Protein AF-A0A8T1DD23-F1 (afdb_monomer)

Radius of gyration: 17.86 Å; Cα contacts (8 Å, |Δi|>4): 50; chains: 1; bounding box: 40×32×49 Å

pLDDT: mean 70.36, std 12.45, range [44.94, 89.19]

Solvent-accessible surface area (backbone atoms only — not comparable to full-atom values): 6895 Å² total; per-residue (Å²): 105,72,68,57,53,51,51,52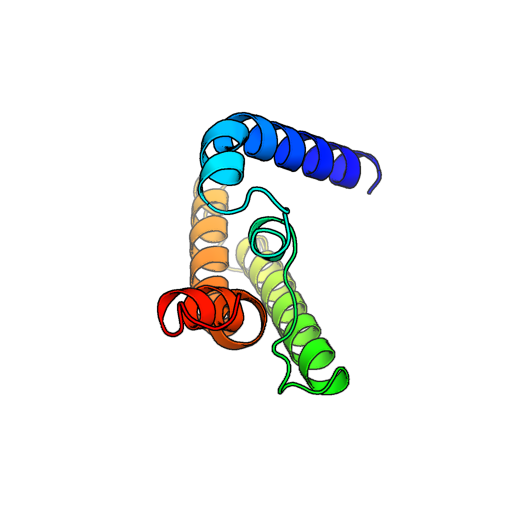,51,52,51,53,49,53,53,47,63,73,41,41,72,57,44,56,69,78,35,78,85,62,78,73,64,54,65,81,80,42,78,58,75,51,94,89,55,54,71,67,57,54,49,50,53,51,51,51,52,51,51,53,50,54,51,51,51,48,55,55,67,29,80,88,49,82,48,57,50,96,80,39,46,65,58,52,49,53,52,50,53,51,53,50,45,71,73,47,29,67,74,46,63,48,49,66,68,53,47,54,75,74,44,82,84,80,120

Mean predicted aligned error: 11.53 Å

Organism: NCBI:txid29920

Sequence (115 aa):
MISQLLGAFCGAFVIYVMQYQNLNVIDPHREITQSSFSTYPSDNISNYTAFYTEFIGTAMLVLSIYAITDQRNRPAGPVGSPFAFCLMIMALGMAFGMNTGLHNAQLLLLDPDRG

Nearest PDB structures (foldseek):
  1ldf-assembly1_A  TM=8.592E-01  e=2.157E-03  Escherichia coli
  5c5x-assembly1_A  TM=7.527E-01  e=2.060E-01  Homo sapiens
  3gd8-assembly1_A  TM=7.132E-01  e=1.063E+00  Homo sapiens

Foldseek 3Di:
DVVVVVVLVVVLVVVCVVCVVVCCVVPVPNPQCVLVSDWAFDPPDDPVRLVVLVVVLVVQLVVQLCLQPDPVRPHCPPVCSVVSNVVSVVVSCVVRVCGTRPPSVVVCVVCVPPD

InterPro domains:
  IP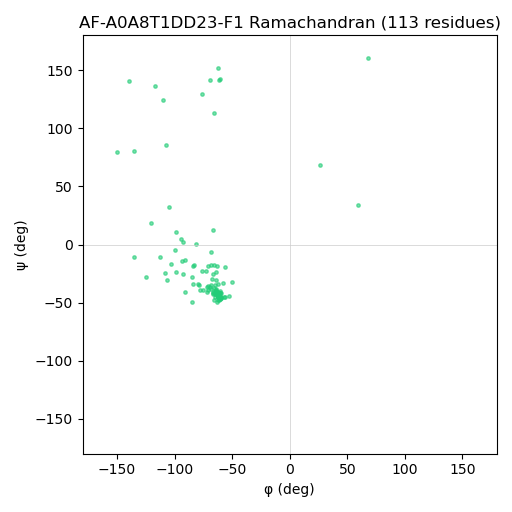R000425 Major intrinsic protein [PF00230] (1-101)
  IPR023271 Aquaporin-like [G3DSA:1.20.1080.10] (1-104)
  IPR023271 Aquaporin-like [SSF81338] (2-102)
  IPR050363 Major Intrinsic Protein/Aquaporin [PTHR43829] (1-102)

Structure (mmCIF, N/CA/C/O backbone):
data_AF-A0A8T1DD23-F1
#
_entry.id   AF-A0A8T1DD23-F1
#
loop_
_atom_site.group_PDB
_atom_site.id
_atom_site.type_symbol
_atom_site.label_atom_id
_atom_site.label_alt_id
_atom_site.label_comp_id
_atom_site.label_asym_id
_atom_site.label_entity_id
_atom_site.label_seq_id
_atom_site.pdbx_PDB_ins_code
_atom_site.Cartn_x
_atom_site.Cartn_y
_atom_site.Cartn_z
_atom_site.occupancy
_atom_site.B_iso_or_equiv
_atom_site.auth_seq_id
_atom_site.auth_comp_id
_atom_site.auth_asym_id
_atom_site.auth_atom_id
_atom_site.pdbx_PDB_model_num
ATOM 1 N N . MET A 1 1 ? -12.966 -6.552 -2.652 1.00 81.12 1 MET A N 1
ATOM 2 C CA . MET A 1 1 ? -11.956 -7.129 -3.564 1.00 81.12 1 MET A CA 1
ATOM 3 C C . MET A 1 1 ? -12.015 -6.507 -4.948 1.00 81.12 1 MET A C 1
ATOM 5 O O . MET A 1 1 ? -11.063 -5.831 -5.294 1.00 81.12 1 MET A O 1
ATOM 9 N N . ILE A 1 2 ? -13.122 -6.608 -5.697 1.00 84.56 2 ILE A N 1
ATOM 10 C CA . ILE A 1 2 ? -13.218 -5.999 -7.045 1.00 84.56 2 ILE A CA 1
ATOM 11 C C . I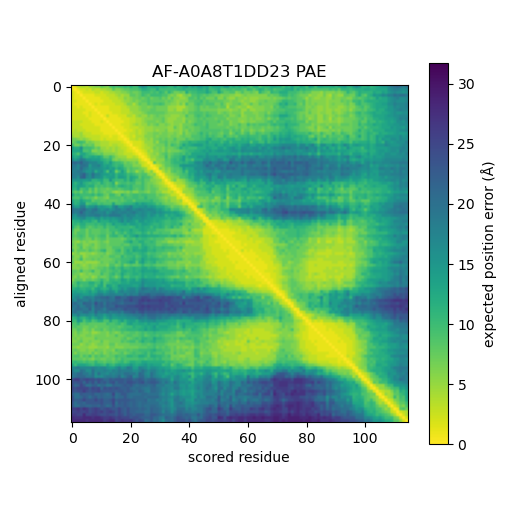LE A 1 2 ? -12.958 -4.479 -7.018 1.00 84.56 2 ILE A C 1
ATOM 13 O O . ILE A 1 2 ? -12.161 -3.981 -7.802 1.00 84.56 2 ILE A O 1
ATOM 17 N N . SER A 1 3 ? -13.540 -3.745 -6.063 1.00 86.31 3 SER A N 1
ATOM 18 C CA . SER A 1 3 ? -13.302 -2.299 -5.906 1.00 86.31 3 SER A CA 1
ATOM 19 C C . SER A 1 3 ? -11.860 -1.935 -5.528 1.00 86.31 3 SER A C 1
ATOM 21 O O . SER A 1 3 ? -11.353 -0.913 -5.974 1.00 86.31 3 SER A O 1
ATOM 23 N N . GLN A 1 4 ? -11.186 -2.770 -4.732 1.00 84.69 4 GLN A N 1
ATOM 24 C CA . GLN A 1 4 ? -9.785 -2.566 -4.347 1.00 84.69 4 GLN A CA 1
ATOM 25 C C . GLN A 1 4 ? -8.848 -2.836 -5.525 1.00 84.69 4 GLN A C 1
ATOM 27 O O . GLN A 1 4 ? -7.933 -2.056 -5.761 1.00 84.69 4 GLN A O 1
ATOM 32 N N . LEU A 1 5 ? -9.126 -3.891 -6.299 1.00 88.44 5 LEU A N 1
ATOM 33 C CA . LEU A 1 5 ? -8.389 -4.210 -7.518 1.00 88.44 5 LEU A CA 1
ATOM 34 C C . LEU A 1 5 ? -8.509 -3.073 -8.541 1.00 88.44 5 LEU A C 1
ATOM 36 O O . LEU A 1 5 ? -7.504 -2.622 -9.080 1.00 88.44 5 LEU A O 1
ATOM 40 N N . LEU A 1 6 ? -9.727 -2.569 -8.762 1.00 87.25 6 LEU A N 1
ATOM 41 C CA . LEU A 1 6 ? -9.967 -1.442 -9.665 1.00 87.25 6 LEU A CA 1
ATOM 42 C C . LEU A 1 6 ? -9.281 -0.162 -9.175 1.00 87.25 6 LEU A C 1
ATOM 44 O O . LEU A 1 6 ? -8.661 0.535 -9.970 1.00 87.25 6 LEU A O 1
ATOM 48 N N . GLY A 1 7 ? -9.337 0.128 -7.872 1.00 85.88 7 GLY A N 1
ATOM 49 C CA . GLY A 1 7 ? -8.638 1.271 -7.283 1.00 85.88 7 GLY A CA 1
ATOM 50 C C . GLY A 1 7 ? -7.119 1.190 -7.461 1.00 85.88 7 GLY A C 1
ATOM 51 O O . GLY A 1 7 ? -6.502 2.167 -7.880 1.00 85.88 7 GLY A O 1
ATOM 52 N N . ALA A 1 8 ? -6.527 0.018 -7.212 1.00 83.88 8 ALA A N 1
ATOM 53 C CA . ALA A 1 8 ? -5.100 -0.220 -7.416 1.00 83.88 8 ALA A CA 1
ATOM 54 C C . ALA A 1 8 ? -4.702 -0.078 -8.894 1.00 83.88 8 ALA A C 1
ATOM 56 O O . ALA A 1 8 ? -3.707 0.575 -9.201 1.00 83.88 8 ALA A O 1
ATOM 57 N N . PHE A 1 9 ? -5.508 -0.618 -9.812 1.00 85.44 9 PHE A N 1
ATOM 58 C CA . PHE A 1 9 ? -5.257 -0.526 -11.251 1.00 85.44 9 PHE A CA 1
ATOM 59 C C . PHE A 1 9 ? -5.335 0.919 -11.762 1.00 85.44 9 PHE A C 1
ATOM 61 O O . PHE A 1 9 ? -4.445 1.377 -12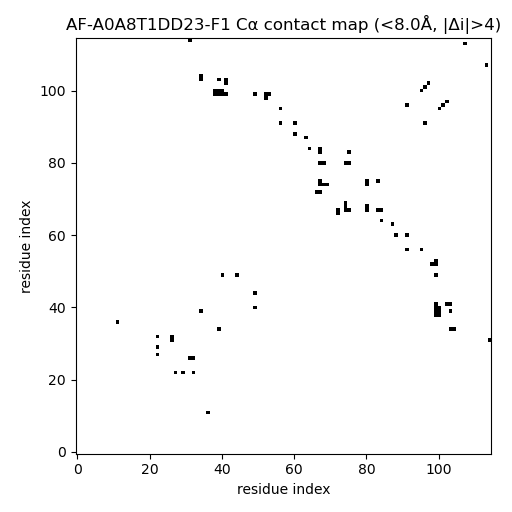.476 1.00 85.44 9 PHE A O 1
ATOM 68 N N . CYS A 1 10 ? -6.357 1.672 -11.344 1.00 89.19 10 CYS A N 1
ATOM 69 C CA . CYS A 1 10 ? -6.479 3.091 -11.672 1.00 89.19 10 CYS A CA 1
ATOM 70 C C . CYS A 1 10 ? -5.316 3.911 -11.093 1.00 89.19 10 CYS A C 1
ATOM 72 O O . CYS A 1 10 ? -4.768 4.763 -11.788 1.00 89.19 10 CYS A O 1
ATOM 74 N N . GLY A 1 11 ? -4.905 3.641 -9.848 1.00 83.19 11 GLY A N 1
ATOM 75 C CA . GLY A 1 11 ? -3.750 4.293 -9.227 1.00 83.19 11 GLY A CA 1
ATOM 76 C C . GLY A 1 11 ? -2.452 4.032 -9.995 1.00 83.19 11 GLY A C 1
ATOM 77 O O . GLY A 1 11 ? -1.730 4.974 -10.320 1.00 83.19 11 GLY A O 1
ATOM 78 N N . ALA A 1 12 ? -2.198 2.775 -10.367 1.00 81.12 12 ALA A N 1
ATOM 79 C CA . ALA A 1 12 ? -1.045 2.400 -11.182 1.00 81.12 12 ALA A CA 1
ATOM 80 C C . ALA A 1 12 ? -1.054 3.097 -12.554 1.00 81.12 12 ALA A C 1
ATOM 82 O O . ALA A 1 12 ? -0.021 3.602 -12.993 1.00 81.12 12 ALA A O 1
ATOM 83 N N . PHE A 1 13 ? -2.219 3.193 -13.205 1.00 84.69 13 PHE A N 1
ATOM 84 C CA . PHE A 1 13 ? -2.365 3.891 -14.484 1.00 84.69 13 PHE A CA 1
ATOM 85 C C . PHE A 1 13 ? -2.025 5.386 -14.384 1.00 84.69 13 PHE A C 1
ATOM 87 O O . PHE A 1 13 ? -1.325 5.918 -15.243 1.00 84.69 13 PHE A O 1
ATOM 94 N N . VAL 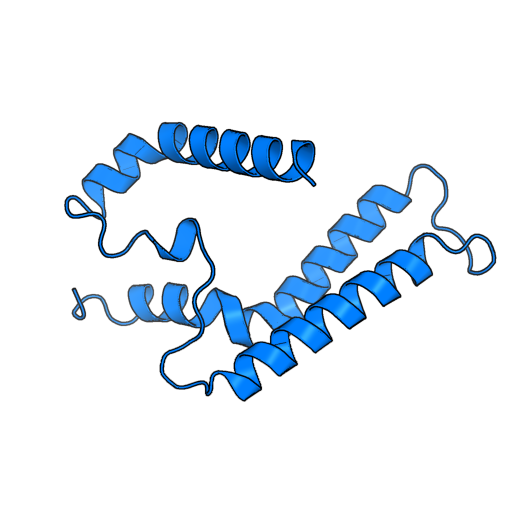A 1 14 ? -2.462 6.068 -13.321 1.00 86.50 14 VAL A N 1
ATOM 95 C CA . VAL A 1 14 ? -2.151 7.493 -13.106 1.00 86.50 14 VAL A CA 1
ATOM 96 C C . VAL A 1 14 ? -0.646 7.715 -12.944 1.00 86.50 14 VAL A C 1
ATOM 98 O O . VAL A 1 14 ? -0.089 8.607 -13.586 1.00 86.50 14 VAL A O 1
ATOM 101 N N . ILE A 1 15 ? 0.029 6.886 -12.142 1.00 83.56 15 ILE A N 1
ATOM 102 C CA . ILE A 1 15 ? 1.487 6.964 -11.964 1.00 83.56 15 ILE A CA 1
ATOM 103 C C . ILE A 1 15 ? 2.219 6.667 -13.275 1.00 83.56 15 ILE A C 1
ATOM 105 O O . ILE A 1 15 ? 3.172 7.365 -13.617 1.00 83.56 15 ILE A O 1
ATOM 109 N N . TYR A 1 16 ? 1.744 5.688 -14.047 1.00 78.25 16 TYR A N 1
ATOM 110 C CA . TYR A 1 16 ? 2.302 5.365 -15.356 1.00 78.25 16 TYR A CA 1
ATOM 111 C C . TYR A 1 16 ? 2.233 6.549 -16.330 1.00 78.25 16 TYR A C 1
ATOM 113 O O . TYR A 1 16 ? 3.225 6.865 -16.983 1.00 78.25 16 TYR A O 1
ATOM 121 N N . VAL A 1 17 ? 1.090 7.239 -16.401 1.00 82.00 17 VAL A N 1
ATOM 122 C CA . VAL A 1 17 ? 0.940 8.437 -17.243 1.00 82.00 17 VAL A CA 1
ATOM 123 C C . VAL A 1 17 ? 1.849 9.566 -16.754 1.00 82.00 17 VAL A C 1
ATOM 125 O O . VAL A 1 17 ? 2.505 10.211 -17.568 1.00 82.00 17 VAL A O 1
ATOM 128 N N . MET A 1 18 ? 1.938 9.777 -15.437 1.00 82.56 18 MET A N 1
ATOM 129 C CA . MET A 1 18 ? 2.797 10.810 -14.846 1.00 82.56 18 MET A CA 1
ATOM 130 C C . MET A 1 18 ? 4.281 10.570 -15.149 1.00 82.56 18 MET A C 1
ATOM 132 O O . MET A 1 18 ? 5.007 11.506 -15.474 1.00 82.56 18 MET A O 1
ATOM 136 N N . GLN A 1 19 ? 4.721 9.313 -15.093 1.00 76.69 19 GLN A N 1
ATOM 137 C CA . GLN A 1 19 ? 6.116 8.933 -15.292 1.00 76.69 19 GLN A CA 1
ATOM 138 C C . GLN A 1 19 ? 6.435 8.559 -16.753 1.00 76.69 19 GLN A C 1
ATOM 140 O O . GLN A 1 19 ? 7.576 8.227 -17.062 1.00 76.69 19 GLN A O 1
ATOM 145 N N . TYR A 1 20 ? 5.472 8.657 -17.679 1.00 73.38 20 TYR A N 1
ATOM 146 C CA . TYR A 1 20 ? 5.592 8.191 -19.068 1.00 73.38 20 TYR A CA 1
ATOM 147 C C . TYR A 1 20 ? 6.832 8.736 -19.788 1.00 73.38 20 TYR A C 1
ATOM 149 O O . TYR A 1 20 ? 7.555 7.995 -20.451 1.00 73.38 20 TYR A O 1
ATOM 157 N N . GLN A 1 21 ? 7.113 10.031 -19.624 1.00 69.62 21 GLN A N 1
ATOM 158 C CA . GLN A 1 21 ? 8.273 10.670 -20.250 1.00 69.62 21 GLN A CA 1
ATOM 159 C C . GLN A 1 21 ? 9.597 10.183 -19.656 1.00 69.62 21 GLN A C 1
ATOM 161 O O . GLN A 1 21 ? 10.579 10.051 -20.375 1.00 69.62 21 GLN A O 1
ATOM 166 N N . ASN A 1 22 ? 9.626 9.903 -18.354 1.00 65.94 22 ASN A N 1
ATOM 167 C CA . ASN A 1 22 ? 10.824 9.452 -17.657 1.00 65.94 22 ASN A CA 1
ATOM 168 C C . ASN A 1 22 ? 11.097 7.961 -17.932 1.00 65.94 22 ASN A C 1
ATOM 170 O O . ASN A 1 22 ? 12.233 7.600 -18.220 1.00 65.94 22 ASN A O 1
ATOM 174 N N . LEU A 1 23 ? 10.045 7.133 -17.986 1.00 64.06 23 LEU A N 1
ATOM 175 C CA . LEU A 1 23 ? 10.115 5.734 -18.428 1.00 64.06 23 LEU A CA 1
ATOM 176 C C . LEU A 1 23 ? 10.697 5.618 -19.837 1.00 64.06 23 LEU A C 1
ATOM 178 O O . LEU A 1 23 ? 11.578 4.804 -20.071 1.00 64.06 23 LEU A O 1
ATOM 182 N N . ASN A 1 24 ? 10.246 6.461 -20.768 1.00 66.56 24 ASN A N 1
ATOM 183 C CA . ASN A 1 24 ? 10.685 6.390 -22.162 1.00 66.56 24 ASN A CA 1
ATOM 184 C C . ASN A 1 24 ? 12.146 6.837 -22.373 1.00 66.56 24 ASN A C 1
ATOM 186 O O . ASN A 1 24 ? 12.727 6.544 -23.413 1.00 66.56 24 ASN A O 1
ATOM 190 N N . VAL A 1 25 ? 12.723 7.569 -21.412 1.00 64.81 25 VAL A N 1
ATOM 191 C CA . VAL A 1 25 ? 14.127 8.018 -21.436 1.00 64.81 25 VAL A CA 1
ATOM 192 C C . VAL A 1 25 ? 15.045 7.007 -20.752 1.00 64.81 25 VAL A C 1
ATOM 194 O O . VAL A 1 25 ? 16.141 6.765 -21.245 1.00 64.81 25 VAL A O 1
ATOM 197 N N . ILE A 1 26 ? 14.611 6.432 -19.629 1.00 63.28 26 ILE A N 1
ATOM 198 C CA . ILE A 1 26 ? 15.407 5.473 -18.849 1.00 63.28 26 ILE A CA 1
ATOM 199 C C . ILE A 1 26 ? 15.374 4.082 -19.487 1.00 63.28 26 ILE A C 1
ATOM 201 O O . ILE A 1 26 ? 16.367 3.365 -19.445 1.00 63.28 26 ILE A O 1
ATOM 205 N N . ASP A 1 27 ? 14.244 3.699 -20.083 1.00 56.75 27 ASP A N 1
ATOM 206 C CA . ASP A 1 27 ? 13.999 2.324 -20.503 1.00 56.75 27 ASP A CA 1
ATOM 207 C C . ASP A 1 27 ? 13.073 2.258 -21.738 1.00 56.75 27 ASP A C 1
ATOM 209 O O . ASP A 1 27 ? 11.868 1.994 -21.626 1.00 56.75 27 ASP A O 1
ATOM 213 N N . PRO A 1 28 ? 13.615 2.494 -22.951 1.00 61.62 28 PRO A N 1
ATOM 214 C CA . PRO A 1 28 ? 12.836 2.475 -24.192 1.00 61.62 28 PRO A CA 1
ATOM 215 C C . PRO A 1 28 ? 12.237 1.095 -24.515 1.00 61.62 28 PRO A C 1
ATOM 217 O O . PRO A 1 28 ? 11.248 1.013 -25.243 1.00 61.62 28 PRO A O 1
ATOM 220 N N . HIS A 1 29 ? 12.833 0.019 -23.982 1.00 62.97 29 HIS A N 1
ATOM 221 C CA . HIS A 1 29 ? 12.441 -1.374 -24.229 1.00 62.97 29 HIS A CA 1
ATOM 222 C C . HIS A 1 29 ? 11.574 -1.970 -23.099 1.00 62.97 29 HIS A C 1
ATOM 224 O O . HIS A 1 29 ? 11.014 -3.050 -23.271 1.00 62.97 29 HIS A O 1
ATOM 230 N N . ARG A 1 30 ? 11.352 -1.231 -21.998 1.00 63.31 30 ARG A N 1
ATOM 231 C CA . ARG A 1 30 ? 10.529 -1.607 -20.826 1.00 63.31 30 ARG A CA 1
ATOM 232 C C . ARG A 1 30 ? 10.989 -2.873 -20.098 1.00 63.31 30 ARG A C 1
ATOM 234 O O . ARG A 1 30 ? 10.161 -3.627 -19.571 1.00 63.31 30 ARG A O 1
ATOM 241 N N . GLU A 1 31 ? 12.290 -3.109 -20.053 1.00 58.84 31 GLU A N 1
ATOM 242 C CA . GLU A 1 31 ? 12.857 -4.321 -19.452 1.00 58.84 31 GLU A CA 1
ATOM 243 C C . GLU A 1 31 ? 13.221 -4.132 -17.972 1.00 58.84 31 GLU A C 1
ATOM 245 O O . GLU A 1 31 ? 13.157 -5.069 -17.181 1.00 58.84 31 GLU A O 1
ATOM 250 N N . ILE A 1 32 ? 13.495 -2.899 -17.557 1.00 57.81 32 ILE A N 1
ATOM 251 C CA . ILE A 1 32 ? 14.135 -2.552 -16.286 1.00 57.81 32 ILE A CA 1
ATOM 252 C C . ILE A 1 32 ? 13.129 -1.955 -15.284 1.00 57.81 32 ILE A C 1
ATOM 254 O O . ILE A 1 32 ? 13.230 -2.147 -14.071 1.00 57.81 32 ILE A O 1
ATOM 258 N N . THR A 1 33 ? 12.097 -1.261 -15.776 1.00 60.06 33 THR A N 1
ATOM 259 C CA . THR A 1 33 ? 11.156 -0.494 -14.927 1.00 60.06 33 THR A CA 1
ATOM 260 C C . THR A 1 33 ? 10.054 -1.351 -14.277 1.00 60.06 33 THR A C 1
ATOM 262 O O . THR A 1 33 ? 9.203 -0.852 -13.538 1.00 60.06 33 THR A O 1
ATOM 265 N N . GLN A 1 34 ? 10.047 -2.664 -14.516 1.00 61.66 34 GLN A N 1
ATOM 266 C CA . GLN A 1 34 ? 8.997 -3.575 -14.038 1.00 61.66 34 GLN A CA 1
ATOM 267 C C . GLN A 1 34 ? 8.945 -3.668 -12.503 1.00 61.66 34 GLN A C 1
ATOM 269 O O . GLN A 1 34 ? 7.864 -3.802 -11.925 1.00 61.66 34 GLN A O 1
ATOM 274 N N . SER A 1 35 ? 10.095 -3.506 -11.843 1.00 58.75 35 SER A N 1
ATOM 275 C CA . SER A 1 35 ? 10.234 -3.470 -10.380 1.00 58.75 35 SER A CA 1
ATOM 276 C C . SER A 1 35 ? 9.549 -2.266 -9.713 1.00 58.75 35 SER A C 1
ATOM 278 O O . SER A 1 35 ? 9.270 -2.309 -8.519 1.00 58.75 35 SER A O 1
ATOM 280 N N . SER A 1 36 ? 9.228 -1.203 -10.468 1.00 62.81 36 SER A N 1
ATOM 281 C CA . SER A 1 36 ? 8.480 -0.047 -9.941 1.00 62.81 36 SER A CA 1
ATOM 282 C C . SER A 1 36 ? 6.984 -0.318 -9.772 1.00 62.81 36 SER A C 1
ATOM 284 O O . SER A 1 36 ? 6.322 0.371 -9.000 1.00 62.81 36 SER A O 1
ATOM 286 N N . PHE A 1 37 ? 6.438 -1.298 -10.498 1.00 64.44 37 PHE A N 1
ATOM 287 C CA . PHE A 1 37 ? 5.005 -1.614 -10.479 1.00 64.44 37 PHE A CA 1
ATOM 288 C C . PHE A 1 37 ? 4.689 -2.918 -9.758 1.00 64.44 37 PHE A C 1
ATOM 290 O O . PHE A 1 37 ? 3.571 -3.091 -9.275 1.00 64.44 37 PHE A O 1
ATOM 297 N N . SER A 1 38 ? 5.655 -3.831 -9.683 1.00 55.25 38 SER A N 1
ATOM 298 C CA . SER A 1 38 ? 5.504 -5.091 -8.972 1.00 55.25 38 SER A CA 1
ATOM 299 C C . SER A 1 38 ? 6.772 -5.428 -8.214 1.00 55.25 38 SER A C 1
ATOM 301 O O . SER A 1 38 ? 7.885 -5.261 -8.710 1.00 55.25 38 SER A O 1
ATOM 303 N N . THR A 1 39 ? 6.580 -5.956 -7.015 1.00 60.34 39 THR A N 1
ATOM 304 C CA . THR A 1 39 ? 7.658 -6.489 -6.197 1.00 60.34 39 THR A CA 1
ATOM 305 C C . THR A 1 39 ? 8.078 -7.849 -6.742 1.00 60.34 39 THR A C 1
ATOM 307 O O . THR A 1 39 ? 7.231 -8.721 -6.941 1.00 60.34 39 THR A O 1
ATOM 310 N N . TYR A 1 40 ? 9.378 -8.035 -6.961 1.00 60.72 40 TYR A N 1
ATOM 311 C CA . TYR A 1 40 ? 9.955 -9.311 -7.375 1.00 60.72 40 TYR A CA 1
ATOM 312 C C . TYR A 1 40 ? 10.921 -9.817 -6.302 1.00 60.72 40 TYR A C 1
ATOM 314 O O . TYR A 1 40 ? 11.716 -9.022 -5.790 1.00 60.72 40 TYR A O 1
ATOM 322 N N . PRO A 1 41 ? 10.879 -11.117 -5.960 1.00 55.00 41 PRO A N 1
ATOM 323 C CA . PRO A 1 41 ? 11.864 -11.702 -5.063 1.00 55.00 41 PRO A CA 1
ATOM 324 C C . PRO A 1 41 ? 13.269 -11.613 -5.679 1.00 55.00 41 PRO A C 1
ATOM 326 O O . PRO A 1 41 ? 13.430 -11.578 -6.897 1.00 55.00 41 PRO A O 1
ATOM 329 N N . SER A 1 42 ? 14.294 -11.550 -4.828 1.00 58.41 42 SER A N 1
ATOM 330 C CA . SER A 1 42 ? 15.695 -11.581 -5.265 1.00 58.41 42 SER A CA 1
ATOM 331 C C . SER A 1 42 ? 16.060 -12.969 -5.805 1.00 58.41 42 SER A C 1
ATOM 333 O O . SER A 1 42 ? 15.662 -13.974 -5.212 1.00 58.41 42 SER A O 1
ATOM 335 N N . ASP A 1 43 ? 16.861 -13.027 -6.875 1.00 57.06 43 ASP A N 1
ATOM 336 C CA . ASP A 1 43 ? 17.263 -14.264 -7.574 1.00 57.06 43 ASP A CA 1
ATOM 337 C C . ASP A 1 43 ? 17.949 -15.304 -6.666 1.00 57.06 43 ASP A C 1
ATOM 339 O O . ASP A 1 43 ? 18.000 -16.490 -6.983 1.00 57.06 43 ASP A O 1
ATOM 343 N N . ASN A 1 44 ? 18.464 -14.873 -5.511 1.00 56.66 44 ASN A N 1
ATOM 344 C CA . ASN A 1 44 ? 19.148 -15.730 -4.540 1.00 56.66 44 ASN A CA 1
ATOM 345 C C . ASN A 1 44 ? 18.235 -16.257 -3.416 1.00 56.66 44 ASN A C 1
ATOM 347 O O . ASN A 1 44 ? 18.720 -16.896 -2.481 1.00 56.66 44 ASN A O 1
ATOM 351 N N . ILE A 1 45 ? 16.925 -15.993 -3.468 1.00 61.44 45 ILE A N 1
ATOM 352 C CA . ILE A 1 45 ? 15.969 -16.400 -2.432 1.00 61.44 45 ILE A CA 1
ATOM 353 C C . ILE A 1 45 ? 15.059 -17.508 -2.971 1.00 61.44 45 ILE A C 1
ATOM 355 O O . ILE A 1 45 ? 14.371 -17.353 -3.973 1.00 61.44 45 ILE A O 1
ATOM 359 N N . SER A 1 46 ? 15.021 -18.644 -2.268 1.00 67.81 46 SER A N 1
ATOM 360 C CA . SER A 1 46 ? 14.086 -19.732 -2.575 1.00 67.81 46 SER A CA 1
ATOM 361 C C . SER A 1 46 ? 12.634 -19.266 -2.424 1.00 67.81 46 SER A C 1
ATOM 363 O O . SER A 1 46 ? 12.304 -18.575 -1.458 1.00 67.81 46 SER A O 1
ATOM 365 N N . ASN A 1 47 ? 11.745 -19.716 -3.317 1.00 69.62 47 ASN A N 1
ATOM 366 C CA . ASN A 1 47 ? 10.305 -19.417 -3.272 1.00 69.62 47 ASN A CA 1
ATOM 367 C C . ASN A 1 47 ? 9.676 -19.689 -1.894 1.00 69.62 47 ASN A C 1
ATOM 369 O O . ASN A 1 47 ? 8.766 -18.978 -1.474 1.00 69.62 47 ASN A O 1
ATOM 373 N N . TYR A 1 48 ? 10.184 -20.686 -1.164 1.00 72.06 48 TYR A N 1
ATOM 374 C CA . TYR A 1 48 ? 9.742 -20.974 0.199 1.00 72.06 48 TYR A CA 1
ATOM 375 C C . TYR A 1 48 ? 10.096 -19.845 1.169 1.00 72.06 48 TYR A C 1
ATOM 377 O O . TYR A 1 48 ? 9.238 -19.386 1.916 1.00 72.06 48 TYR A O 1
ATOM 385 N N . THR A 1 49 ? 11.336 -19.360 1.136 1.00 70.06 49 THR A N 1
ATOM 386 C CA . THR A 1 49 ? 11.794 -18.258 1.989 1.00 70.06 49 THR A CA 1
ATOM 387 C C . THR A 1 49 ? 11.039 -16.967 1.678 1.00 70.06 49 THR A C 1
ATOM 389 O O . THR A 1 49 ? 10.607 -16.296 2.610 1.00 70.06 49 THR A O 1
ATOM 392 N N . ALA A 1 50 ? 10.797 -16.674 0.394 1.00 70.62 50 ALA A N 1
ATOM 393 C CA . ALA A 1 50 ? 10.001 -15.521 -0.031 1.00 70.62 50 ALA A CA 1
ATOM 394 C C . ALA A 1 50 ? 8.548 -15.593 0.480 1.00 70.62 50 ALA A C 1
ATOM 396 O O . ALA A 1 50 ? 8.001 -14.606 0.973 1.00 70.62 50 ALA A O 1
ATOM 397 N N . PHE A 1 51 ? 7.934 -16.780 0.435 1.00 76.56 51 PHE A N 1
ATOM 398 C CA . PHE A 1 51 ? 6.603 -16.996 1.000 1.00 76.56 51 PHE A CA 1
ATOM 399 C C . PHE A 1 51 ? 6.576 -16.767 2.517 1.00 76.56 51 PHE A C 1
ATOM 401 O O . PHE A 1 51 ? 5.683 -16.088 3.020 1.00 76.56 51 PHE A O 1
ATOM 408 N N . TYR A 1 52 ? 7.561 -17.291 3.255 1.00 76.06 52 TYR A N 1
ATOM 409 C CA . TYR A 1 52 ? 7.630 -17.108 4.707 1.00 76.06 52 TYR A CA 1
ATOM 410 C C . TYR A 1 52 ? 7.805 -15.644 5.106 1.00 76.06 52 TYR A C 1
ATOM 412 O O . TYR A 1 52 ? 7.148 -15.189 6.042 1.00 76.06 52 TYR A O 1
ATOM 420 N N . THR A 1 53 ? 8.654 -14.894 4.404 1.00 74.56 53 THR A N 1
ATOM 421 C CA . THR A 1 53 ? 8.856 -13.467 4.683 1.00 74.56 53 THR A CA 1
ATOM 422 C C . THR A 1 53 ? 7.586 -12.661 4.431 1.00 74.56 53 THR A C 1
ATOM 424 O O . THR A 1 53 ? 7.231 -11.825 5.259 1.00 74.56 53 THR A O 1
ATOM 427 N N . GLU A 1 54 ? 6.854 -12.959 3.355 1.00 79.44 54 GLU A N 1
ATOM 428 C CA . GLU A 1 54 ? 5.606 -12.262 3.026 1.00 79.44 54 GLU A CA 1
ATOM 429 C C . GLU A 1 54 ? 4.478 -12.622 4.004 1.00 79.44 54 GLU A C 1
ATOM 431 O O . GLU A 1 54 ? 3.722 -11.760 4.463 1.00 79.44 54 GLU A O 1
ATOM 436 N N . PHE A 1 55 ? 4.405 -13.897 4.394 1.00 82.81 55 PHE A N 1
ATOM 437 C CA . PHE A 1 55 ? 3.453 -14.380 5.386 1.00 82.81 55 PHE A CA 1
ATOM 438 C C . PHE A 1 55 ? 3.682 -13.720 6.750 1.00 82.81 55 PHE A C 1
ATOM 440 O O . PHE A 1 55 ? 2.740 -13.209 7.357 1.00 82.81 55 PHE A O 1
ATOM 447 N N . ILE A 1 56 ? 4.933 -13.682 7.221 1.00 83.44 56 ILE A N 1
ATOM 448 C CA . ILE A 1 56 ? 5.294 -13.048 8.495 1.00 83.44 56 ILE A CA 1
ATOM 449 C C . ILE A 1 56 ? 5.074 -11.531 8.424 1.00 83.44 56 ILE A C 1
ATOM 451 O O . ILE A 1 56 ? 4.521 -10.960 9.364 1.00 83.44 56 ILE A O 1
ATOM 455 N N . GLY A 1 57 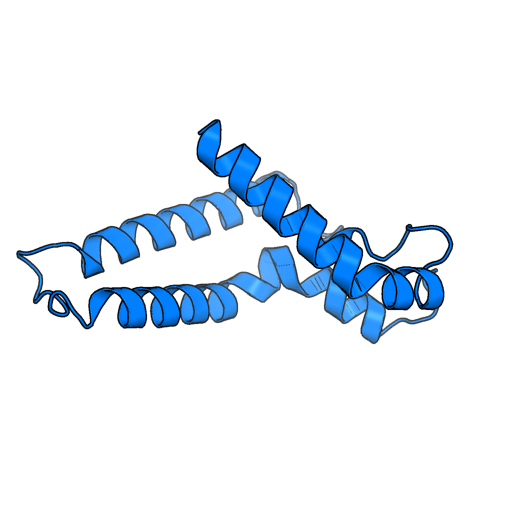? 5.431 -10.881 7.312 1.00 81.25 57 GLY A N 1
ATOM 456 C CA . GLY A 1 57 ? 5.188 -9.452 7.100 1.00 81.25 57 GLY A CA 1
ATOM 457 C C . GLY A 1 57 ? 3.699 -9.102 7.170 1.00 81.25 57 GLY A C 1
ATOM 458 O O . GLY A 1 57 ? 3.302 -8.190 7.900 1.00 81.25 57 GLY A O 1
ATOM 459 N N . THR A 1 58 ? 2.853 -9.890 6.501 1.00 83.25 58 THR A N 1
ATOM 460 C CA . THR A 1 58 ? 1.394 -9.710 6.526 1.00 83.25 58 THR A CA 1
ATOM 461 C C . THR A 1 58 ? 0.812 -9.991 7.914 1.00 83.25 58 THR A C 1
ATOM 463 O O . THR A 1 58 ? -0.038 -9.238 8.389 1.00 83.25 58 THR A O 1
ATOM 466 N N . ALA A 1 59 ? 1.287 -11.030 8.608 1.00 84.94 59 ALA A N 1
ATOM 467 C CA . ALA A 1 59 ? 0.842 -11.351 9.964 1.00 84.94 59 ALA A CA 1
ATOM 468 C C . ALA A 1 59 ? 1.166 -10.220 10.955 1.00 84.94 59 ALA A C 1
ATOM 470 O O . ALA A 1 59 ? 0.306 -9.822 11.743 1.00 84.94 59 ALA A O 1
ATOM 471 N N . MET A 1 60 ? 2.372 -9.650 10.871 1.00 83.75 60 MET A N 1
ATOM 472 C CA . MET A 1 60 ? 2.785 -8.499 11.678 1.00 83.75 60 MET A CA 1
ATOM 473 C C . MET A 1 60 ? 1.958 -7.250 11.361 1.00 83.75 60 MET A C 1
ATOM 475 O O . MET A 1 60 ? 1.589 -6.515 12.280 1.00 83.75 60 MET A O 1
ATOM 479 N N . LEU A 1 61 ? 1.613 -7.024 10.090 1.00 85.00 61 LEU A N 1
ATOM 480 C CA . LEU A 1 61 ? 0.743 -5.925 9.671 1.00 85.00 61 LEU A CA 1
ATOM 481 C C . LEU A 1 61 ? -0.666 -6.065 10.264 1.00 85.00 61 LEU A C 1
ATOM 483 O O . LEU A 1 61 ? -1.156 -5.129 10.890 1.00 85.00 61 LEU A O 1
ATOM 487 N N . VAL A 1 62 ? -1.297 -7.237 10.148 1.00 86.06 62 VAL A N 1
ATOM 488 C CA . VAL A 1 62 ? -2.639 -7.483 10.707 1.00 86.06 62 VAL A CA 1
ATOM 489 C C . VAL A 1 62 ? -2.639 -7.379 12.235 1.00 86.06 62 VAL A C 1
ATOM 491 O O . VAL A 1 62 ? -3.532 -6.748 12.801 1.00 86.06 62 VAL A O 1
ATOM 494 N N . LEU A 1 63 ? -1.624 -7.934 12.906 1.00 84.88 63 LEU A N 1
ATOM 495 C CA . LEU A 1 63 ? -1.480 -7.840 14.361 1.00 84.88 63 LEU A CA 1
ATOM 496 C C . LEU A 1 63 ? -1.348 -6.382 14.810 1.00 84.88 63 LEU A C 1
ATOM 498 O O . LEU A 1 63 ? -2.015 -5.961 15.753 1.00 84.88 63 LEU A O 1
ATOM 502 N N . SER A 1 64 ? -0.538 -5.594 14.104 1.00 82.50 64 SER A N 1
ATOM 503 C CA . SER A 1 64 ? -0.330 -4.180 14.420 1.00 82.50 64 SER A CA 1
ATOM 504 C C . SER A 1 64 ? -1.590 -3.342 14.163 1.00 82.50 64 SER A C 1
ATOM 506 O O . SER A 1 64 ? -1.930 -2.487 14.979 1.00 82.50 64 SER A O 1
ATOM 508 N N . ILE A 1 65 ? -2.351 -3.632 13.096 1.00 83.88 65 ILE A N 1
ATOM 509 C CA . ILE A 1 65 ? -3.664 -3.007 12.855 1.00 83.88 65 ILE A CA 1
ATOM 510 C C . ILE A 1 65 ? -4.621 -3.309 14.007 1.00 83.88 65 ILE A C 1
ATOM 512 O O . ILE A 1 65 ? -5.294 -2.403 14.506 1.00 83.88 65 ILE A O 1
ATOM 516 N N . TYR A 1 66 ? -4.675 -4.565 14.452 1.00 82.19 66 TYR A N 1
ATOM 517 C CA . TYR A 1 66 ? -5.515 -4.960 15.576 1.00 82.19 66 TYR A CA 1
ATOM 518 C C . TYR A 1 66 ? -5.093 -4.238 16.862 1.00 82.19 66 TYR A C 1
ATOM 520 O O . TYR A 1 66 ? -5.934 -3.679 17.554 1.00 82.19 66 TYR A O 1
ATOM 528 N N . ALA A 1 67 ? -3.788 -4.132 17.126 1.00 79.94 67 ALA A N 1
ATOM 529 C CA . ALA A 1 67 ? -3.257 -3.425 18.290 1.00 79.94 67 ALA A CA 1
ATOM 530 C C . ALA A 1 67 ? -3.592 -1.920 18.310 1.00 79.94 67 ALA A C 1
ATOM 532 O O . ALA A 1 67 ? -3.789 -1.368 19.390 1.00 79.94 67 ALA A O 1
ATOM 533 N N . ILE A 1 68 ? -3.665 -1.264 17.142 1.00 76.25 68 ILE A N 1
ATOM 534 C CA . ILE A 1 68 ? -4.024 0.162 17.006 1.00 76.25 68 ILE A CA 1
ATOM 535 C C . ILE A 1 68 ? -5.543 0.381 17.101 1.00 76.25 68 ILE A C 1
ATOM 537 O O . ILE A 1 68 ? -5.992 1.420 17.589 1.00 76.25 68 ILE A O 1
ATOM 541 N N . THR A 1 69 ? -6.339 -0.568 16.603 1.00 74.31 69 THR A N 1
ATOM 542 C CA . THR A 1 69 ? -7.809 -0.463 16.541 1.00 74.31 69 THR A CA 1
ATOM 543 C C . THR A 1 69 ? -8.520 -1.017 17.773 1.00 74.31 69 THR A C 1
ATOM 545 O O . THR A 1 69 ? -9.708 -0.741 17.960 1.00 74.31 69 THR A O 1
ATOM 548 N N . ASP A 1 70 ? -7.814 -1.758 18.629 1.00 76.56 70 ASP A N 1
ATOM 549 C CA . ASP A 1 70 ? -8.364 -2.313 19.859 1.00 76.56 70 ASP A CA 1
ATOM 550 C C . ASP A 1 70 ? -8.738 -1.207 20.861 1.00 76.56 70 ASP A C 1
ATOM 552 O O . ASP A 1 70 ? -7.900 -0.516 21.438 1.00 76.56 70 ASP A O 1
ATOM 556 N N . GLN A 1 71 ? -10.039 -1.079 21.115 1.00 68.06 71 GLN A N 1
ATOM 557 C CA . GLN A 1 71 ? -10.611 -0.118 22.060 1.00 68.06 71 GLN A CA 1
ATOM 558 C C . GLN A 1 71 ? -10.269 -0.443 23.525 1.00 68.06 71 GLN A C 1
ATOM 560 O O . GLN A 1 71 ? -10.390 0.430 24.385 1.00 68.06 71 GLN A O 1
ATOM 565 N N . ARG A 1 72 ? -9.840 -1.678 23.835 1.00 68.56 72 ARG A N 1
ATOM 566 C CA . ARG A 1 72 ? -9.333 -2.057 25.167 1.00 68.56 72 ARG A CA 1
ATOM 567 C C . ARG A 1 72 ? -7.857 -1.726 25.362 1.00 68.56 72 ARG A C 1
ATOM 569 O O . ARG A 1 72 ? -7.422 -1.629 26.509 1.00 68.56 72 ARG A O 1
ATOM 576 N N . ASN A 1 73 ? -7.101 -1.515 24.288 1.00 65.38 73 ASN A N 1
ATOM 577 C CA . ASN A 1 73 ? -5.688 -1.172 24.348 1.00 65.38 73 ASN A CA 1
ATOM 578 C C . ASN A 1 73 ? -5.488 0.299 23.973 1.00 65.38 73 ASN A C 1
ATOM 580 O O . ASN A 1 73 ? -5.254 0.623 22.818 1.00 65.38 73 ASN A O 1
ATOM 584 N N . ARG A 1 74 ? -5.621 1.186 24.968 1.00 64.62 74 ARG A N 1
ATOM 585 C CA . ARG A 1 74 ? -5.288 2.626 24.921 1.00 64.62 74 ARG A CA 1
ATOM 586 C C . ARG A 1 74 ? -5.368 3.240 23.499 1.00 64.62 74 ARG A C 1
ATOM 588 O O . ARG A 1 74 ? -4.333 3.596 22.932 1.00 64.62 74 ARG A O 1
ATOM 595 N N . PRO A 1 75 ? -6.579 3.351 22.920 1.00 61.97 75 PRO A N 1
ATOM 596 C CA . PRO A 1 75 ? -6.750 3.696 21.514 1.00 61.97 75 PRO A CA 1
ATOM 597 C C . PRO A 1 75 ? -6.150 5.072 21.215 1.00 61.97 75 PRO A C 1
ATOM 599 O O . PRO A 1 75 ? -6.284 6.003 22.012 1.00 61.97 75 PRO A O 1
ATOM 602 N N . ALA A 1 76 ? -5.540 5.231 20.037 1.00 58.56 76 ALA A N 1
ATOM 603 C CA . ALA A 1 76 ? -4.882 6.470 19.596 1.00 58.56 76 ALA A CA 1
ATOM 604 C C . ALA A 1 76 ? -5.844 7.667 19.372 1.00 58.56 76 ALA A C 1
ATOM 606 O O . ALA A 1 76 ? -5.464 8.686 18.795 1.00 58.56 76 ALA A O 1
ATOM 607 N N . GLY A 1 77 ? -7.096 7.568 19.827 1.00 60.66 77 GLY A N 1
ATOM 608 C CA . GLY A 1 77 ? -8.169 8.509 19.537 1.00 60.66 77 GLY A CA 1
ATOM 609 C C . GLY A 1 77 ? -8.602 8.469 18.061 1.00 60.66 77 GLY A C 1
ATOM 610 O O . GLY A 1 77 ? -7.855 8.020 17.191 1.00 60.66 77 GLY A O 1
ATOM 611 N N . PRO A 1 78 ? -9.811 8.959 17.737 1.00 64.25 78 PRO A N 1
ATOM 612 C CA . PRO A 1 78 ? -10.352 8.923 16.373 1.00 64.25 78 PRO A CA 1
ATOM 613 C C . PRO A 1 78 ? -9.533 9.739 15.357 1.00 64.25 78 PRO A C 1
ATOM 615 O O . PRO A 1 78 ? -9.650 9.515 14.158 1.00 64.25 78 PRO A O 1
ATOM 618 N N . VAL A 1 79 ? -8.697 10.666 15.832 1.00 71.06 79 VAL A N 1
ATOM 619 C CA . VAL A 1 79 ? -7.876 11.561 15.000 1.00 71.06 79 VAL A CA 1
ATOM 620 C C . VAL A 1 79 ? -6.429 11.076 14.845 1.00 71.06 79 VAL A C 1
ATOM 622 O O . VAL A 1 79 ? -5.771 11.433 13.874 1.00 71.06 79 VAL A O 1
ATOM 625 N N . GLY A 1 80 ? -5.923 10.264 15.782 1.00 73.31 80 GLY A N 1
ATOM 626 C CA . GLY A 1 80 ? -4.535 9.785 15.789 1.00 73.31 80 GLY A CA 1
ATOM 627 C C . GLY A 1 80 ? -4.330 8.432 15.108 1.00 73.31 80 GLY A C 1
ATOM 628 O O . GLY A 1 80 ? -3.196 8.077 14.783 1.00 73.31 80 GLY A O 1
ATOM 629 N N . SER A 1 81 ? -5.407 7.686 14.840 1.00 73.69 81 SER A N 1
ATOM 630 C CA . SER A 1 81 ? -5.324 6.379 14.182 1.00 73.69 81 SER A CA 1
ATOM 631 C C . SER A 1 81 ? -4.682 6.416 12.784 1.00 73.69 81 SER A C 1
ATOM 633 O O . SER A 1 81 ? -3.820 5.570 12.547 1.00 73.69 81 SER A O 1
ATOM 635 N N . PRO A 1 82 ? -4.954 7.387 11.878 1.00 80.19 82 PRO A N 1
ATOM 636 C CA . PRO A 1 82 ? -4.328 7.401 10.552 1.00 80.19 82 PRO A CA 1
ATOM 637 C C . PRO A 1 82 ? -2.819 7.640 10.639 1.00 80.19 82 PRO A C 1
ATOM 639 O O . PRO A 1 82 ? -2.040 7.024 9.918 1.00 80.19 82 PRO A O 1
ATOM 642 N N . PHE A 1 83 ? -2.396 8.500 11.568 1.00 83.00 83 PHE A N 1
ATOM 643 C CA . PHE A 1 83 ? -0.986 8.789 11.795 1.00 83.00 83 PHE A CA 1
ATOM 644 C C . PHE A 1 83 ? -0.239 7.569 12.350 1.00 83.00 83 PHE A C 1
ATOM 646 O O . PHE A 1 83 ? 0.843 7.235 11.867 1.00 83.00 83 PHE A O 1
ATOM 653 N N . ALA A 1 84 ? -0.847 6.853 13.303 1.00 81.25 84 ALA A N 1
ATOM 654 C CA . ALA A 1 84 ? -0.305 5.600 13.820 1.00 81.25 84 ALA A CA 1
ATOM 655 C C . ALA A 1 84 ? -0.169 4.532 12.718 1.00 81.25 84 ALA A C 1
ATOM 657 O O . ALA A 1 84 ? 0.855 3.852 12.658 1.00 81.25 84 ALA A O 1
ATOM 658 N N . PHE A 1 85 ? -1.140 4.430 11.800 1.00 84.12 85 PHE A N 1
ATOM 659 C CA . PHE A 1 85 ? -1.045 3.535 10.640 1.00 84.12 85 PHE A CA 1
ATOM 660 C C . PHE A 1 85 ? 0.114 3.897 9.706 1.00 84.12 85 PHE A C 1
ATOM 662 O O . PHE A 1 85 ? 0.856 3.008 9.292 1.00 84.12 85 PHE A O 1
ATOM 669 N N . CYS A 1 86 ? 0.315 5.182 9.402 1.00 84.38 86 CYS A N 1
ATOM 670 C CA . CYS A 1 86 ? 1.432 5.623 8.564 1.00 84.38 86 CYS A CA 1
ATOM 671 C C . CYS A 1 86 ? 2.793 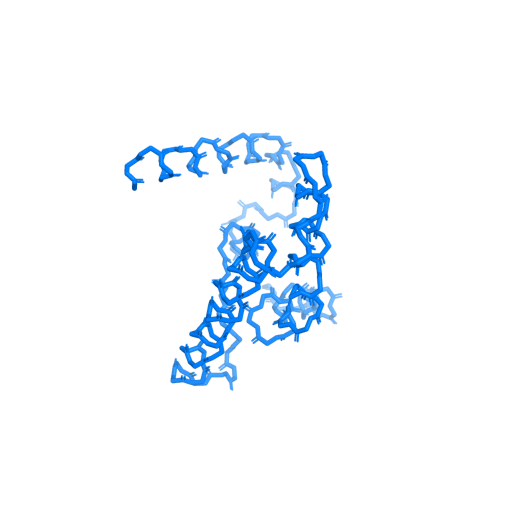5.291 9.196 1.00 84.38 86 CYS A C 1
ATOM 673 O O . CYS A 1 86 ? 3.675 4.767 8.515 1.00 84.38 86 CYS A O 1
ATOM 675 N N . LEU A 1 87 ? 2.960 5.548 10.499 1.00 84.62 87 LEU A N 1
ATOM 676 C CA . LEU A 1 87 ? 4.192 5.209 11.221 1.00 84.62 87 LEU A CA 1
ATOM 677 C C . LEU A 1 87 ? 4.435 3.698 11.272 1.00 84.62 87 LEU A C 1
ATOM 679 O O . LEU A 1 87 ? 5.567 3.251 11.100 1.00 84.62 87 LEU A O 1
ATOM 683 N N . MET A 1 88 ? 3.378 2.910 11.464 1.00 84.50 88 MET A N 1
ATOM 684 C CA . MET A 1 88 ? 3.443 1.451 11.441 1.00 84.50 88 MET A CA 1
ATOM 685 C C . MET A 1 88 ? 3.901 0.923 10.073 1.00 84.50 88 MET A C 1
ATOM 687 O O . MET A 1 88 ? 4.810 0.098 10.016 1.00 84.50 88 MET A O 1
ATOM 691 N N . ILE A 1 89 ? 3.323 1.414 8.970 1.00 84.50 89 ILE A N 1
ATOM 692 C CA . ILE A 1 89 ? 3.721 1.015 7.607 1.00 84.50 89 ILE A CA 1
ATOM 693 C C . ILE A 1 89 ? 5.183 1.392 7.344 1.00 84.50 89 ILE A C 1
ATOM 695 O O . ILE A 1 89 ? 5.938 0.585 6.810 1.00 84.50 89 ILE A O 1
ATOM 699 N N . MET A 1 90 ? 5.604 2.584 7.771 1.00 84.25 90 MET A N 1
ATOM 700 C CA . MET A 1 90 ? 6.989 3.040 7.652 1.00 84.25 90 MET A CA 1
ATOM 701 C C . MET A 1 90 ? 7.966 2.135 8.427 1.00 84.25 90 MET A C 1
ATOM 703 O O . MET A 1 90 ? 9.001 1.736 7.893 1.00 84.25 90 MET A O 1
ATOM 707 N N . ALA A 1 91 ? 7.628 1.757 9.664 1.00 82.88 91 ALA A N 1
ATOM 708 C CA . ALA A 1 91 ? 8.440 0.851 10.478 1.00 82.88 91 ALA A CA 1
ATOM 709 C C . ALA A 1 91 ? 8.556 -0.552 9.853 1.00 82.88 91 ALA A C 1
ATOM 711 O O . ALA A 1 91 ? 9.647 -1.121 9.812 1.00 82.88 91 ALA A O 1
ATOM 712 N N . LEU A 1 92 ? 7.456 -1.089 9.315 1.00 80.94 92 LEU A N 1
ATOM 713 C CA . LEU A 1 92 ? 7.457 -2.366 8.595 1.00 80.94 92 LEU A CA 1
ATOM 714 C C . LEU A 1 92 ? 8.280 -2.289 7.301 1.00 80.94 92 LEU A C 1
ATOM 716 O O . LEU A 1 92 ? 9.044 -3.208 7.013 1.00 80.94 92 LEU A O 1
ATOM 720 N N . GLY A 1 93 ? 8.184 -1.179 6.563 1.00 75.62 93 GLY A N 1
ATOM 721 C CA . GLY A 1 93 ? 8.984 -0.924 5.365 1.00 75.62 93 GLY A CA 1
ATOM 722 C C . GLY A 1 93 ? 10.486 -0.898 5.651 1.00 75.62 93 GLY A C 1
ATOM 723 O O . GLY A 1 93 ? 11.257 -1.503 4.912 1.00 75.62 93 GLY A O 1
ATOM 724 N N . MET A 1 94 ? 10.913 -0.285 6.759 1.00 77.69 94 MET A N 1
ATOM 725 C CA . MET A 1 94 ? 12.321 -0.308 7.179 1.00 77.69 94 MET A CA 1
ATOM 726 C C . MET A 1 94 ? 12.785 -1.696 7.649 1.00 77.69 94 MET A C 1
ATOM 728 O O . MET A 1 94 ? 13.918 -2.083 7.377 1.00 77.69 94 MET A O 1
ATOM 732 N N . ALA A 1 95 ? 11.925 -2.456 8.334 1.00 73.19 95 ALA A N 1
ATOM 733 C CA . ALA A 1 95 ? 12.277 -3.771 8.874 1.00 73.19 95 ALA A CA 1
ATOM 734 C C . ALA A 1 95 ? 12.347 -4.874 7.801 1.00 73.19 95 ALA A C 1
ATOM 736 O O . ALA A 1 95 ? 13.229 -5.730 7.851 1.00 73.19 95 ALA A O 1
ATOM 737 N N . PHE A 1 96 ? 11.427 -4.860 6.831 1.00 67.00 96 PHE A N 1
ATOM 738 C CA . PHE A 1 96 ? 11.282 -5.927 5.833 1.00 67.00 96 PHE A CA 1
ATOM 739 C C . PHE A 1 96 ? 11.631 -5.507 4.401 1.00 67.00 96 PHE A C 1
ATOM 741 O O . PHE A 1 96 ? 11.801 -6.376 3.547 1.00 67.00 96 PHE A O 1
ATOM 748 N N . GLY A 1 97 ? 11.818 -4.212 4.125 1.00 62.94 97 GLY A N 1
ATOM 749 C CA . GLY A 1 97 ? 12.075 -3.703 2.773 1.00 62.94 97 GLY A CA 1
ATOM 750 C C . GLY A 1 97 ? 13.310 -4.308 2.104 1.00 62.94 97 GLY A C 1
ATOM 751 O O . GLY A 1 97 ? 13.292 -4.554 0.901 1.00 62.94 97 GLY A O 1
ATOM 752 N N . MET A 1 98 ? 14.351 -4.645 2.871 1.00 57.97 98 MET A N 1
ATOM 753 C CA . MET A 1 98 ? 15.568 -5.266 2.329 1.00 57.97 98 MET A CA 1
ATOM 754 C C . MET A 1 98 ? 15.395 -6.735 1.908 1.00 57.97 98 MET A C 1
ATOM 756 O O . MET A 1 98 ? 16.176 -7.203 1.086 1.00 57.97 98 MET A O 1
ATOM 760 N N . ASN A 1 99 ? 14.409 -7.464 2.448 1.00 57.62 99 ASN A N 1
ATOM 761 C CA . ASN A 1 99 ? 14.258 -8.902 2.185 1.00 57.62 99 ASN A CA 1
ATOM 762 C C . ASN A 1 99 ? 13.490 -9.204 0.891 1.00 57.62 99 ASN A C 1
ATOM 764 O O . ASN A 1 99 ? 13.807 -10.188 0.22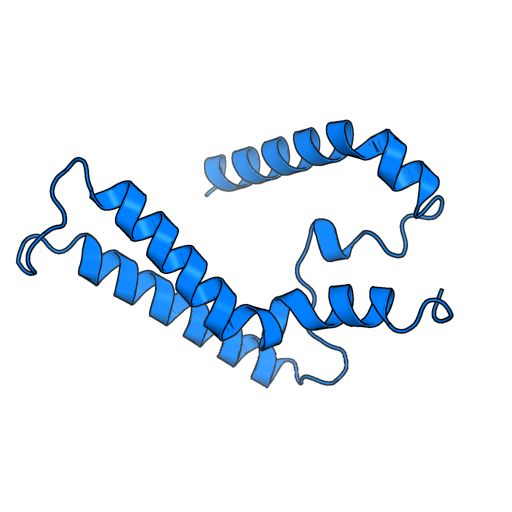7 1.00 57.62 99 ASN A O 1
ATOM 768 N N . THR A 1 100 ? 12.500 -8.386 0.519 1.00 53.03 100 THR A N 1
ATOM 769 C CA . THR A 1 100 ? 11.627 -8.697 -0.630 1.00 53.03 100 THR A CA 1
ATOM 770 C C . THR A 1 100 ? 11.354 -7.539 -1.589 1.00 53.03 100 THR A C 1
ATOM 772 O O . THR A 1 100 ? 10.865 -7.817 -2.674 1.00 53.03 100 THR A O 1
ATOM 775 N N . GLY A 1 101 ? 11.693 -6.277 -1.278 1.00 50.56 101 GLY A N 1
ATOM 776 C CA . GLY A 1 101 ? 11.316 -5.124 -2.125 1.00 50.56 101 GLY A CA 1
ATOM 777 C C . GLY A 1 101 ? 12.445 -4.210 -2.609 1.00 50.56 101 GLY A C 1
ATOM 778 O O . GLY A 1 101 ? 12.330 -3.608 -3.671 1.00 50.56 101 GLY A O 1
ATOM 779 N N . LEU A 1 102 ? 13.548 -4.111 -1.866 1.00 44.94 102 LEU A N 1
ATOM 780 C CA . LEU A 1 102 ? 14.590 -3.095 -2.073 1.00 44.94 102 LEU A CA 1
ATOM 781 C C . LEU A 1 102 ? 15.972 -3.696 -2.371 1.00 44.94 102 LEU A C 1
ATOM 783 O O . LEU A 1 102 ? 16.986 -3.028 -2.203 1.00 44.94 102 LEU A O 1
ATOM 787 N N . HIS A 1 103 ? 16.057 -4.963 -2.777 1.00 46.22 103 HIS A N 1
ATOM 788 C CA . HIS A 1 103 ? 17.345 -5.513 -3.208 1.00 46.22 103 HIS A CA 1
ATOM 789 C C . HIS A 1 103 ? 17.605 -5.193 -4.685 1.00 46.22 103 HIS A C 1
ATOM 791 O O . HIS A 1 103 ? 18.633 -4.615 -5.023 1.00 46.22 103 HIS A O 1
ATOM 797 N N . ASN A 1 104 ? 16.630 -5.462 -5.558 1.00 46.81 104 ASN A N 1
ATOM 798 C CA . ASN A 1 104 ? 16.819 -5.355 -7.010 1.00 46.81 104 ASN A CA 1
ATOM 799 C C . ASN A 1 104 ? 16.931 -3.893 -7.486 1.00 46.81 104 ASN A C 1
ATOM 801 O O . ASN A 1 104 ? 17.742 -3.589 -8.356 1.00 46.81 104 ASN A O 1
ATOM 805 N N . ALA A 1 105 ? 16.189 -2.968 -6.862 1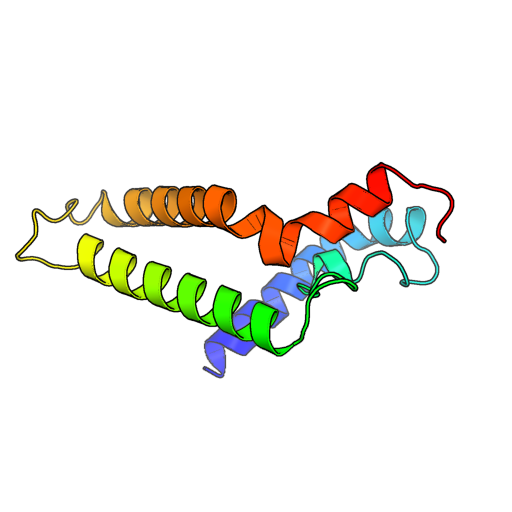.00 47.59 105 ALA A N 1
ATOM 806 C CA . ALA A 1 105 ? 16.273 -1.535 -7.167 1.00 47.59 105 ALA A CA 1
ATOM 807 C C . ALA A 1 105 ? 17.619 -0.907 -6.752 1.00 47.59 105 ALA A C 1
ATOM 809 O O . ALA A 1 105 ? 18.083 0.031 -7.391 1.00 47.59 105 ALA A O 1
ATOM 810 N N . GLN A 1 106 ? 18.264 -1.430 -5.703 1.00 48.00 106 GLN A N 1
ATOM 811 C CA . GLN A 1 106 ? 19.570 -0.943 -5.252 1.00 48.00 106 GLN A CA 1
ATOM 812 C C . GLN A 1 106 ? 20.730 -1.588 -6.026 1.00 48.00 106 GLN A C 1
ATOM 814 O O . GLN A 1 106 ? 21.766 -0.955 -6.208 1.00 48.00 106 GLN A O 1
ATOM 819 N N . LEU A 1 107 ? 20.547 -2.811 -6.534 1.00 50.12 107 LEU A N 1
ATOM 820 C CA . LEU A 1 107 ? 21.542 -3.510 -7.351 1.00 50.12 107 LEU A CA 1
ATOM 821 C C . LEU A 1 107 ? 21.666 -2.900 -8.759 1.00 50.12 107 LEU A C 1
ATOM 823 O O . LEU A 1 107 ? 22.777 -2.743 -9.246 1.00 50.12 107 LEU A O 1
ATOM 827 N N . LEU A 1 108 ? 20.558 -2.444 -9.355 1.00 53.19 108 LEU A N 1
ATOM 828 C CA . LEU A 1 108 ? 20.558 -1.691 -10.622 1.00 53.19 108 LEU A CA 1
ATOM 829 C C . LEU A 1 108 ? 21.208 -0.298 -10.521 1.00 53.19 108 LEU A C 1
ATOM 831 O O . LEU A 1 108 ? 21.706 0.218 -11.515 1.00 53.19 108 LEU A O 1
ATOM 835 N N . LEU A 1 109 ? 21.227 0.318 -9.333 1.00 54.41 109 LEU A N 1
ATOM 836 C CA . LEU A 1 109 ? 21.941 1.583 -9.102 1.00 54.41 109 LEU A CA 1
ATOM 837 C C . LEU A 1 109 ? 23.439 1.391 -8.816 1.00 54.41 109 LEU A C 1
ATOM 839 O O . LEU A 1 109 ? 24.197 2.356 -8.903 1.00 54.41 109 LEU A O 1
ATOM 843 N N . LEU A 1 110 ? 23.861 0.175 -8.457 1.00 54.22 110 LEU A N 1
ATOM 844 C CA . LEU A 1 110 ? 25.253 -0.162 -8.145 1.00 54.22 110 LEU A CA 1
ATOM 845 C C . LEU A 1 110 ? 25.969 -0.915 -9.276 1.00 54.22 110 LEU A C 1
ATOM 847 O O . LEU A 1 110 ? 27.196 -0.953 -9.262 1.00 54.22 110 LEU A O 1
ATOM 851 N N . ASP A 1 111 ? 25.237 -1.475 -10.241 1.00 52.38 111 ASP A N 1
ATOM 852 C CA . ASP A 1 111 ? 25.795 -2.208 -11.382 1.00 52.38 111 ASP A CA 1
ATOM 853 C C . ASP A 1 111 ? 25.090 -1.780 -12.693 1.00 52.38 111 ASP A C 1
ATOM 855 O O . ASP A 1 111 ? 24.152 -2.442 -13.146 1.00 52.38 111 ASP A O 1
ATOM 859 N N . PRO A 1 112 ? 25.482 -0.631 -13.288 1.00 55.16 112 PRO A N 1
ATOM 860 C CA . PRO A 1 112 ? 24.861 -0.083 -14.501 1.00 55.16 112 PRO A CA 1
ATOM 861 C C . PRO A 1 112 ? 25.109 -0.921 -15.770 1.00 55.16 112 PRO A C 1
ATOM 863 O O . PRO A 1 112 ? 24.528 -0.622 -16.809 1.00 55.16 112 PRO A O 1
ATOM 866 N N . ASP A 1 113 ? 25.944 -1.962 -15.696 1.00 54.00 113 ASP A N 1
ATOM 867 C CA . ASP A 1 113 ? 26.403 -2.762 -16.838 1.00 54.00 113 ASP A CA 1
ATOM 868 C C . ASP A 1 113 ? 25.634 -4.091 -17.024 1.00 54.00 113 ASP A C 1
ATOM 870 O O . ASP A 1 113 ? 26.047 -4.945 -17.809 1.00 54.00 113 ASP A O 1
ATOM 874 N N . ARG A 1 114 ? 24.512 -4.298 -16.314 1.00 52.72 114 ARG A N 1
ATOM 875 C CA . ARG A 1 114 ? 23.645 -5.495 -16.444 1.00 52.72 114 ARG A CA 1
ATOM 876 C C . ARG A 1 114 ? 22.330 -5.256 -17.203 1.00 52.72 114 ARG A C 1
ATOM 878 O O . ARG A 1 114 ? 21.324 -5.891 -16.886 1.00 52.72 114 ARG A O 1
ATOM 885 N N . GLY A 1 115 ? 22.347 -4.345 -18.175 1.00 46.31 115 GLY A N 1
ATOM 886 C CA . GLY A 1 115 ? 21.302 -4.189 -19.198 1.00 46.31 115 GLY A CA 1
ATOM 887 C C . GLY A 1 115 ? 21.667 -4.927 -20.476 1.00 46.31 115 GLY A C 1
ATOM 888 O O . GLY A 1 115 ? 22.807 -4.720 -20.948 1.00 46.31 115 GLY A O 1
#

Secondary structure (DSSP, 8-state):
-HHHHHHHHHHHHHHHHHHHHHHHHH-TTSSSGGGGTS----TTS-HHHHHHHHHHHHHHHHHHHHHHH-TTS---HHHHHHHHHHHHHHHHHHHHHHHHTSSHHHHHHH-TT--